Protein AF-C6KV31-F1 (afdb_monomer_lite)

Foldseek 3Di:
DDPVLLVLLLVVLCPPVVLVVCVVVVVPVVSVVSSVVSSVVLVVLLVLLLPDPPWAWEAECQFIWTDSPVDIDTDSHHVVPVSSRLSSLVSPRAYHYPYDDPDVPVVLPDFDADPVGHGPPDNPSVVPVPPDDDPPVDDDDDPPDDPDDPDDDDPDGPSDDSVPPPDDDD

Structure (mmCIF, N/CA/C/O backbone):
data_AF-C6KV31-F1
#
_entry.id   AF-C6KV31-F1
#
loop_
_atom_site.group_PDB
_atom_site.id
_atom_site.type_symbol
_atom_site.label_atom_id
_atom_site.label_alt_id
_atom_site.label_comp_id
_atom_site.label_asym_id
_atom_site.label_entity_id
_atom_site.label_seq_id
_atom_site.pdbx_PDB_ins_code
_atom_site.Cartn_x
_atom_site.Cartn_y
_atom_site.Cartn_z
_atom_site.occupancy
_atom_site.B_iso_or_equiv
_atom_site.auth_seq_id
_atom_site.auth_comp_id
_atom_site.auth_asym_id
_atom_site.auth_atom_id
_atom_site.pdbx_PDB_model_num
ATOM 1 N N . MET A 1 1 ? -16.225 -3.861 -8.000 1.00 50.44 1 MET A N 1
ATOM 2 C CA . MET A 1 1 ? -15.003 -3.384 -7.304 1.00 50.44 1 MET A CA 1
ATOM 3 C C . MET A 1 1 ? -14.351 -4.586 -6.620 1.00 50.44 1 MET A C 1
ATOM 5 O O . MET A 1 1 ? -15.043 -5.284 -5.896 1.00 50.44 1 MET A O 1
ATOM 9 N N . GLN A 1 2 ? -13.085 -4.880 -6.935 1.00 67.00 2 GLN A N 1
ATOM 10 C CA . GLN A 1 2 ? -12.359 -6.132 -6.643 1.00 67.00 2 GLN A CA 1
ATOM 11 C C . GLN A 1 2 ? -12.547 -6.667 -5.205 1.00 67.00 2 GLN A C 1
ATOM 13 O O . GLN A 1 2 ? -11.983 -6.126 -4.252 1.00 67.00 2 GLN A O 1
ATOM 18 N N . THR A 1 3 ? -13.273 -7.777 -5.052 1.00 78.69 3 THR A N 1
ATOM 19 C CA . THR A 1 3 ? -13.438 -8.515 -3.782 1.00 78.69 3 THR A CA 1
ATOM 20 C C . THR A 1 3 ? -12.097 -8.912 -3.158 1.00 78.69 3 THR A C 1
ATOM 22 O O . THR A 1 3 ? -11.960 -8.863 -1.937 1.00 78.69 3 THR A O 1
ATOM 25 N N . GLY A 1 4 ? -11.085 -9.217 -3.980 1.00 84.81 4 GLY A N 1
ATOM 26 C CA . GLY A 1 4 ? -9.722 -9.517 -3.525 1.00 84.81 4 GLY A CA 1
ATOM 27 C C . GLY A 1 4 ? -9.034 -8.348 -2.809 1.00 84.81 4 GLY A C 1
ATOM 28 O O . GLY A 1 4 ? -8.482 -8.539 -1.730 1.00 84.81 4 GLY A O 1
ATOM 29 N N . VAL A 1 5 ? -9.141 -7.123 -3.340 1.00 86.69 5 VAL A N 1
ATOM 30 C CA . VAL A 1 5 ? -8.553 -5.916 -2.721 1.00 86.69 5 VAL A CA 1
ATOM 31 C C . VAL A 1 5 ? -9.168 -5.658 -1.351 1.00 86.69 5 VAL A C 1
ATOM 33 O O . VAL A 1 5 ? -8.456 -5.468 -0.370 1.00 86.69 5 VAL A O 1
ATOM 36 N N . LEU A 1 6 ? -10.501 -5.686 -1.268 1.00 89.81 6 LEU A N 1
ATOM 37 C CA . LEU A 1 6 ? -11.203 -5.456 -0.006 1.00 89.81 6 LEU A CA 1
ATOM 38 C C . LEU A 1 6 ? -10.898 -6.536 1.030 1.00 89.81 6 LEU A C 1
ATOM 40 O O . LEU A 1 6 ? -10.806 -6.216 2.212 1.00 89.81 6 LEU A O 1
ATOM 44 N N . ARG A 1 7 ? -10.729 -7.792 0.602 1.00 89.88 7 ARG A N 1
ATOM 45 C CA . ARG A 1 7 ? -10.320 -8.887 1.485 1.00 89.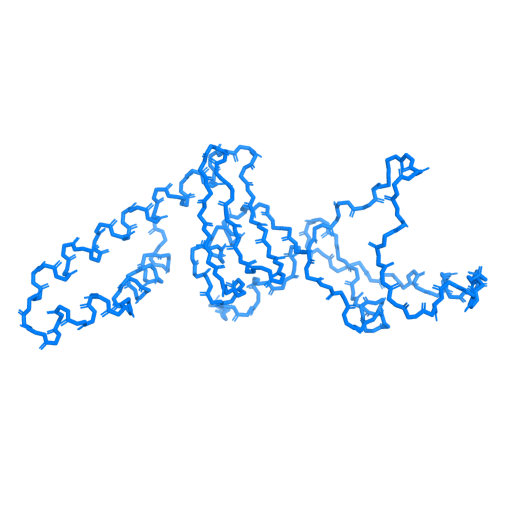88 7 ARG A CA 1
ATOM 46 C C . ARG A 1 7 ? -8.957 -8.593 2.105 1.00 89.88 7 ARG A C 1
ATOM 48 O O . ARG A 1 7 ? -8.867 -8.568 3.325 1.00 89.88 7 ARG A O 1
ATOM 55 N N . VAL A 1 8 ? -7.950 -8.294 1.281 1.00 88.88 8 VAL A N 1
ATOM 56 C CA . VAL A 1 8 ? -6.594 -7.977 1.755 1.00 88.88 8 VAL A CA 1
ATOM 57 C C . VAL A 1 8 ? -6.620 -6.800 2.729 1.00 88.88 8 VAL A C 1
ATOM 59 O O . VAL A 1 8 ? -6.143 -6.939 3.849 1.00 88.88 8 VAL A O 1
ATOM 62 N N . LEU A 1 9 ? -7.251 -5.680 2.360 1.00 88.75 9 LEU A N 1
ATOM 63 C CA . LEU A 1 9 ? -7.296 -4.492 3.221 1.00 88.75 9 LEU A CA 1
ATOM 64 C C . LEU A 1 9 ? -8.009 -4.752 4.555 1.00 88.75 9 LEU A C 1
ATOM 66 O O . LEU A 1 9 ? -7.544 -4.285 5.590 1.00 88.75 9 LEU A O 1
ATOM 70 N N . ARG A 1 10 ? -9.113 -5.512 4.557 1.00 90.25 10 ARG A N 1
ATOM 71 C CA . ARG A 1 10 ? -9.821 -5.884 5.795 1.00 90.25 10 ARG A CA 1
ATOM 72 C C . ARG A 1 10 ? -8.961 -6.773 6.686 1.00 90.25 10 ARG A C 1
ATOM 74 O O . ARG A 1 10 ? -8.877 -6.511 7.881 1.00 90.25 10 ARG A O 1
ATOM 81 N N . THR A 1 11 ? -8.309 -7.784 6.114 1.00 89.81 11 THR A N 1
ATOM 82 C CA . THR A 1 11 ? -7.410 -8.675 6.858 1.00 89.81 11 THR A CA 1
ATOM 83 C C . THR A 1 11 ? -6.239 -7.895 7.453 1.00 89.81 11 THR A C 1
ATOM 85 O O . THR A 1 11 ? -5.951 -8.037 8.638 1.00 89.81 11 THR A O 1
ATOM 88 N N . THR A 1 12 ? -5.607 -7.015 6.672 1.00 88.62 12 THR A N 1
ATOM 89 C CA . THR A 1 12 ? -4.514 -6.161 7.152 1.00 88.62 12 THR A CA 1
ATOM 90 C C . THR A 1 12 ? -4.983 -5.215 8.255 1.00 88.62 12 THR A C 1
ATOM 92 O O . THR A 1 12 ? -4.337 -5.136 9.297 1.00 88.62 12 THR A O 1
ATOM 95 N N . ALA A 1 13 ? -6.130 -4.553 8.083 1.00 89.00 13 ALA A N 1
ATOM 96 C CA . ALA A 1 13 ? -6.684 -3.672 9.105 1.00 89.00 13 ALA A CA 1
ATOM 97 C C . ALA A 1 13 ? -6.968 -4.431 10.411 1.00 89.00 13 ALA A C 1
ATOM 99 O O . ALA A 1 13 ? -6.579 -3.958 11.474 1.00 89.00 13 ALA A O 1
ATOM 100 N N . ALA A 1 14 ? -7.574 -5.618 10.347 1.00 87.31 14 ALA A N 1
ATOM 101 C CA . ALA A 1 14 ? -7.858 -6.432 11.530 1.00 87.31 14 ALA A CA 1
ATOM 102 C C . ALA A 1 14 ? -6.587 -6.949 12.231 1.00 87.31 14 ALA A C 1
ATOM 104 O O . ALA A 1 14 ? -6.573 -7.083 13.452 1.00 87.31 14 ALA A O 1
ATOM 105 N N . SER A 1 15 ? -5.508 -7.205 11.481 1.00 84.44 15 SER A N 1
ATOM 106 C CA . SER A 1 15 ? -4.217 -7.636 12.043 1.00 84.44 15 SER A CA 1
ATOM 107 C C . SER A 1 15 ? -3.440 -6.529 12.759 1.00 84.44 15 SER A C 1
ATOM 109 O O . SER A 1 15 ? -2.430 -6.804 13.406 1.00 84.44 15 SER A O 1
ATOM 111 N N . TRP A 1 16 ? -3.873 -5.269 12.646 1.00 86.81 16 TRP A N 1
ATOM 112 C CA . TRP A 1 16 ? -3.162 -4.173 13.283 1.00 86.81 16 TRP A CA 1
ATOM 113 C C . TRP A 1 16 ? -3.288 -4.283 14.800 1.00 86.81 16 TRP A C 1
ATOM 115 O O . TRP A 1 16 ? -4.396 -4.383 15.330 1.00 86.81 16 TRP A O 1
ATOM 125 N N . TRP A 1 17 ? -2.148 -4.248 15.499 1.00 87.25 17 TRP A N 1
ATOM 126 C CA . TRP A 1 17 ? -2.064 -4.561 16.930 1.00 87.25 17 TRP A CA 1
ATOM 127 C C . TRP A 1 17 ? -3.100 -3.794 17.762 1.00 87.25 17 TRP A C 1
ATOM 129 O O . TRP A 1 17 ? -3.741 -4.373 18.634 1.00 87.25 17 TRP A O 1
ATOM 139 N N . ARG A 1 18 ? -3.331 -2.515 17.431 1.00 85.19 18 ARG A N 1
ATOM 140 C CA . ARG A 1 18 ? -4.287 -1.650 18.125 1.00 85.19 18 ARG A CA 1
ATOM 141 C C . ARG A 1 18 ? -5.729 -2.129 17.960 1.00 85.19 18 ARG A C 1
ATOM 143 O O . ARG A 1 18 ? -6.499 -2.072 18.908 1.00 85.19 18 ARG A O 1
ATOM 150 N N . HIS A 1 19 ? -6.106 -2.612 16.779 1.00 89.25 19 HIS A N 1
ATOM 151 C CA . HIS A 1 19 ? -7.441 -3.169 16.546 1.00 89.25 19 HIS A CA 1
ATOM 152 C C . HIS A 1 19 ? -7.599 -4.534 17.225 1.00 89.25 19 HIS A C 1
ATOM 154 O O . HIS A 1 19 ? -8.639 -4.805 17.825 1.00 89.25 19 HIS A O 1
ATOM 160 N N . GLY A 1 20 ? -6.545 -5.356 17.205 1.00 87.94 20 GLY A N 1
ATOM 161 C CA . GLY A 1 20 ? -6.497 -6.619 17.943 1.00 87.94 20 GLY A CA 1
ATOM 162 C C . GLY A 1 20 ? -6.658 -6.431 19.457 1.00 87.94 20 GLY A C 1
ATOM 163 O O . GLY A 1 20 ? -7.432 -7.151 20.083 1.00 87.94 20 GLY A O 1
ATOM 164 N N . GLU A 1 21 ? -5.994 -5.429 20.039 1.00 92.62 21 GLU A N 1
ATOM 165 C CA . GLU A 1 21 ? -6.132 -5.052 21.455 1.00 92.62 21 GLU A CA 1
ATOM 166 C C . GLU A 1 21 ? -7.569 -4.638 21.799 1.00 92.62 21 GLU A C 1
ATOM 168 O O . GLU A 1 21 ? -8.142 -5.098 22.785 1.00 92.62 21 GLU A O 1
ATOM 173 N N . LEU A 1 22 ? -8.198 -3.821 20.949 1.00 92.06 22 LEU A N 1
ATOM 174 C CA . LEU A 1 22 ? -9.587 -3.401 21.145 1.00 92.06 22 LEU A CA 1
ATOM 175 C C . LEU A 1 22 ? -10.562 -4.582 21.107 1.00 92.06 22 LEU A C 1
ATOM 177 O O . LEU A 1 22 ? -11.508 -4.625 21.887 1.00 92.06 22 LEU A O 1
ATOM 181 N N . ARG A 1 23 ? -10.321 -5.575 20.246 1.00 89.94 23 ARG A N 1
ATOM 182 C CA . ARG A 1 23 ? -11.111 -6.816 20.241 1.00 89.94 23 ARG A CA 1
ATOM 183 C C . ARG A 1 23 ? -10.891 -7.631 21.514 1.00 89.94 23 ARG A C 1
ATOM 185 O O . ARG A 1 23 ? -11.866 -8.092 22.098 1.00 89.94 23 ARG A O 1
ATOM 192 N N . ARG A 1 24 ? -9.639 -7.772 21.970 1.00 92.31 24 ARG A N 1
ATOM 193 C CA . ARG A 1 24 ? -9.307 -8.503 23.208 1.00 92.31 24 ARG A CA 1
ATOM 194 C C . ARG A 1 24 ? -9.929 -7.877 24.454 1.00 92.31 24 ARG A C 1
ATOM 196 O O . ARG A 1 24 ? -10.356 -8.600 25.341 1.00 92.31 24 ARG A O 1
ATOM 203 N N . THR A 1 25 ? -10.030 -6.553 24.494 1.00 95.50 25 THR A N 1
ATOM 204 C CA . THR A 1 25 ? -10.649 -5.799 25.598 1.00 95.50 25 THR A CA 1
ATOM 205 C C . THR A 1 25 ? -12.174 -5.670 25.476 1.00 95.50 25 THR A C 1
ATOM 207 O O . THR A 1 25 ? -12.794 -4.938 26.243 1.00 95.50 25 THR A O 1
ATOM 210 N N . GLY A 1 26 ? -12.803 -6.356 24.512 1.00 94.06 26 GLY A N 1
ATOM 211 C CA . GLY A 1 26 ? -14.257 -6.349 24.310 1.00 94.06 26 GLY A CA 1
ATOM 212 C C . GLY A 1 26 ? -14.808 -5.111 23.589 1.00 94.06 26 GLY A C 1
ATOM 213 O O . GLY A 1 26 ? -16.004 -5.047 23.306 1.00 94.06 26 GLY A O 1
ATOM 214 N N . GLN A 1 27 ? -13.960 -4.153 23.201 1.00 95.12 27 GLN A N 1
ATOM 215 C CA . GLN A 1 27 ? -14.327 -2.920 22.487 1.00 95.12 27 GLN A CA 1
ATOM 216 C C . GLN A 1 27 ? -14.559 -3.155 20.981 1.00 95.12 27 GLN A C 1
ATOM 218 O O . GLN A 1 27 ? -14.033 -2.454 20.110 1.00 95.12 27 GLN A O 1
ATOM 223 N N . THR A 1 28 ? -15.378 -4.153 20.652 1.00 94.00 28 THR A N 1
ATOM 224 C CA . THR A 1 28 ? -15.547 -4.672 19.286 1.00 94.00 28 THR A CA 1
ATOM 225 C C . THR A 1 28 ? -16.117 -3.634 18.315 1.00 94.00 28 THR A C 1
ATOM 227 O O . THR A 1 28 ? -15.660 -3.546 17.176 1.00 94.00 28 THR A O 1
ATOM 230 N N . LEU A 1 29 ? -17.072 -2.804 18.750 1.00 95.56 29 LEU A N 1
ATOM 231 C CA . LEU A 1 29 ? -17.654 -1.751 17.905 1.00 95.56 29 LEU A CA 1
ATOM 232 C C . LEU A 1 29 ? -16.626 -0.672 17.539 1.00 95.56 29 LEU A C 1
ATOM 234 O O . LEU A 1 29 ? -16.573 -0.225 16.391 1.00 95.56 29 LEU A O 1
ATOM 238 N N . LEU A 1 30 ? -15.779 -0.280 18.496 1.00 94.38 30 LEU A N 1
ATOM 239 C CA . LEU A 1 30 ? -14.704 0.676 18.245 1.00 94.38 30 LEU A CA 1
ATOM 240 C C . LEU A 1 30 ? -13.660 0.078 17.296 1.00 94.38 30 LEU A C 1
ATOM 242 O O . LEU A 1 30 ? -13.278 0.738 16.331 1.00 94.38 30 LEU A O 1
ATOM 246 N N . ALA A 1 31 ? -13.267 -1.183 17.512 1.00 93.69 31 ALA A N 1
ATOM 247 C CA . ALA A 1 31 ? -12.364 -1.899 16.614 1.00 93.69 31 ALA A CA 1
ATOM 248 C C . ALA A 1 31 ? -12.900 -1.916 15.173 1.00 93.69 31 ALA A C 1
ATOM 250 O O . ALA A 1 31 ? -12.207 -1.487 14.255 1.00 93.69 31 ALA A O 1
ATOM 251 N N . GLN A 1 32 ? -14.164 -2.305 14.973 1.00 93.88 32 GLN A N 1
ATOM 252 C CA . GLN A 1 32 ? -14.798 -2.333 13.649 1.00 93.88 32 GLN A CA 1
ATOM 253 C C . GLN A 1 32 ? -14.846 -0.952 12.984 1.00 93.88 32 GLN A C 1
ATOM 255 O O . GLN A 1 32 ? -14.608 -0.830 11.777 1.00 93.88 32 GLN A O 1
ATOM 260 N N . ARG A 1 33 ? -15.146 0.106 13.751 1.00 95.50 33 ARG A N 1
ATOM 261 C CA . ARG A 1 33 ? -15.165 1.479 13.232 1.00 95.50 33 ARG A CA 1
ATOM 262 C C . ARG A 1 33 ? -13.780 1.908 12.749 1.00 95.50 33 ARG A C 1
ATOM 264 O O . ARG A 1 33 ? -13.674 2.447 11.647 1.00 95.50 33 ARG A O 1
ATOM 271 N N . LEU A 1 34 ? -12.739 1.654 13.541 1.00 94.06 34 LEU A N 1
ATOM 272 C CA . LEU A 1 34 ? -11.361 2.010 13.195 1.00 94.06 34 LEU A CA 1
ATOM 273 C C . LEU A 1 34 ? -10.835 1.175 12.019 1.00 94.06 34 LEU A C 1
ATOM 275 O O . LEU A 1 34 ? -10.287 1.736 11.073 1.00 94.06 34 LEU A O 1
ATOM 279 N N . GLU A 1 35 ? -11.101 -0.135 11.999 1.00 93.56 35 GLU A N 1
ATOM 280 C CA . GLU A 1 35 ? -10.786 -1.012 10.864 1.00 93.56 35 GLU A CA 1
ATOM 281 C C . GLU A 1 35 ? -11.418 -0.486 9.569 1.00 93.56 35 GLU A C 1
ATOM 283 O O . GLU A 1 35 ? -10.745 -0.360 8.543 1.00 93.56 35 GLU A O 1
ATOM 288 N N . ARG A 1 36 ? -12.703 -0.105 9.612 1.00 94.62 36 ARG A N 1
ATOM 289 C CA . ARG A 1 36 ? -13.397 0.486 8.460 1.00 94.62 36 ARG A CA 1
ATOM 290 C C . ARG A 1 36 ? -12.753 1.799 8.019 1.00 94.62 36 ARG A C 1
ATOM 292 O O . ARG A 1 36 ? -12.610 2.013 6.817 1.00 94.62 36 ARG A O 1
ATOM 299 N N . GLN A 1 37 ? -12.362 2.666 8.952 1.00 95.75 37 GLN A N 1
ATOM 300 C CA . GLN A 1 37 ? -11.669 3.917 8.632 1.00 95.75 37 GLN A CA 1
ATOM 301 C C . GLN A 1 37 ? -10.319 3.661 7.954 1.00 95.75 37 GLN A C 1
ATOM 303 O O . GLN A 1 37 ? -10.030 4.285 6.934 1.00 95.75 37 GLN A O 1
ATOM 308 N N . THR A 1 38 ? -9.532 2.704 8.453 1.00 93.94 38 THR A N 1
ATOM 309 C CA . THR A 1 38 ? -8.275 2.278 7.822 1.00 93.94 38 THR A CA 1
ATOM 310 C C . THR A 1 38 ? -8.504 1.780 6.398 1.00 93.94 38 THR A C 1
ATOM 312 O O . THR A 1 38 ? -7.849 2.258 5.476 1.00 93.94 38 THR A O 1
ATOM 315 N N . VAL A 1 39 ? -9.483 0.893 6.189 1.00 93.81 39 VAL A N 1
ATOM 316 C CA . VAL A 1 39 ? -9.807 0.372 4.851 1.00 93.81 39 VAL A CA 1
ATOM 317 C C . VAL A 1 39 ? -10.222 1.497 3.900 1.00 93.81 39 VAL A C 1
ATOM 319 O O . VAL A 1 39 ? -9.776 1.523 2.756 1.00 93.81 39 VAL A O 1
ATOM 322 N N . LEU A 1 40 ? -11.058 2.440 4.347 1.00 95.56 40 LEU A N 1
ATOM 323 C CA . LEU A 1 40 ? -11.493 3.570 3.519 1.00 95.56 40 LEU A CA 1
ATOM 324 C C . LEU A 1 40 ? -10.332 4.495 3.144 1.00 95.56 40 LEU A C 1
ATOM 326 O O . LEU A 1 40 ? -10.231 4.901 1.986 1.00 95.56 40 LEU A O 1
ATOM 330 N N . ARG A 1 41 ? -9.443 4.788 4.097 1.00 94.69 41 ARG A N 1
ATOM 331 C CA . ARG A 1 41 ? -8.226 5.569 3.858 1.00 94.69 41 ARG A CA 1
ATOM 332 C C . ARG A 1 41 ? -7.333 4.888 2.821 1.00 94.69 41 ARG A C 1
ATOM 334 O O . ARG A 1 41 ? -6.928 5.517 1.849 1.00 94.69 41 ARG A O 1
ATOM 341 N N . ASP A 1 42 ? -7.079 3.596 2.989 1.00 93.75 42 ASP A N 1
ATOM 342 C CA . ASP A 1 42 ? -6.196 2.828 2.111 1.00 93.75 42 ASP A CA 1
ATOM 343 C C . ASP A 1 42 ? -6.793 2.661 0.702 1.00 93.75 42 ASP A C 1
ATOM 345 O O . ASP A 1 42 ? -6.081 2.758 -0.298 1.00 93.75 42 ASP A O 1
ATOM 349 N N . LEU A 1 43 ? -8.119 2.527 0.585 1.00 94.69 43 LEU A N 1
ATOM 350 C CA . LEU A 1 43 ? -8.815 2.631 -0.702 1.00 94.69 43 LEU A CA 1
ATOM 351 C C . LEU A 1 43 ? -8.641 4.013 -1.345 1.00 94.69 43 LEU A C 1
ATOM 353 O O . LEU A 1 43 ? -8.512 4.096 -2.567 1.00 94.69 43 LEU A O 1
ATOM 357 N N . GLY A 1 44 ? -8.644 5.082 -0.546 1.00 95.06 44 GLY A N 1
ATOM 358 C CA . GLY A 1 44 ? -8.337 6.440 -0.992 1.00 95.06 44 GLY A CA 1
ATOM 359 C C . GLY A 1 44 ? -6.938 6.536 -1.598 1.00 95.06 44 GLY A C 1
ATOM 360 O O . GLY A 1 44 ? -6.800 7.003 -2.727 1.00 95.06 44 GLY A O 1
ATOM 361 N N . HIS A 1 45 ? -5.929 5.990 -0.916 1.00 94.69 45 HIS A N 1
ATOM 362 C CA . HIS A 1 45 ? -4.559 5.922 -1.434 1.00 94.69 45 HIS A CA 1
ATOM 363 C C . HIS A 1 45 ? -4.472 5.135 -2.747 1.00 94.69 45 HIS A C 1
ATOM 365 O O . HIS A 1 45 ? -3.846 5.600 -3.692 1.00 94.69 45 HIS A O 1
ATOM 371 N N . LEU A 1 46 ? -5.144 3.983 -2.858 1.00 93.88 46 LEU A N 1
ATOM 372 C CA . LEU A 1 46 ? -5.165 3.205 -4.106 1.00 93.88 46 LEU A CA 1
ATOM 373 C C . LEU A 1 46 ? -5.832 3.954 -5.264 1.00 93.88 46 LEU A C 1
ATOM 375 O O . LEU A 1 46 ? -5.426 3.795 -6.413 1.00 93.88 46 LEU A O 1
ATOM 379 N N . ARG A 1 47 ? -6.869 4.752 -4.984 1.00 94.38 47 ARG A N 1
ATOM 380 C CA . ARG A 1 47 ? -7.507 5.602 -5.999 1.00 94.38 47 ARG A CA 1
ATOM 381 C C . ARG A 1 47 ? -6.567 6.715 -6.445 1.00 94.38 47 ARG A C 1
ATOM 383 O O . ARG A 1 47 ? -6.400 6.885 -7.645 1.00 94.38 47 ARG A O 1
ATOM 390 N N . GLN A 1 48 ? -5.915 7.395 -5.502 1.00 94.69 48 GLN A N 1
ATOM 391 C CA . GLN A 1 48 ? -4.910 8.418 -5.804 1.00 94.69 48 GLN A CA 1
ATOM 392 C C . GLN A 1 48 ? -3.752 7.844 -6.626 1.00 94.69 48 GLN A C 1
ATOM 394 O O . GLN A 1 48 ? -3.357 8.435 -7.626 1.00 94.69 48 GLN A O 1
ATOM 399 N N . ALA A 1 49 ? -3.258 6.661 -6.253 1.00 93.19 49 ALA A N 1
ATOM 400 C CA . ALA A 1 49 ? -2.170 5.983 -6.952 1.00 93.19 49 ALA A CA 1
ATOM 401 C C . ALA A 1 49 ? -2.520 5.628 -8.405 1.00 93.19 49 ALA A C 1
ATOM 403 O O . ALA A 1 49 ? -1.630 5.526 -9.243 1.00 93.19 49 ALA A O 1
ATOM 404 N N . ALA A 1 50 ? -3.807 5.413 -8.692 1.00 91.62 50 ALA A N 1
ATOM 405 C CA . ALA A 1 50 ? -4.301 5.119 -10.031 1.00 91.62 50 ALA A CA 1
ATOM 406 C C . ALA A 1 50 ? -4.601 6.384 -10.853 1.00 91.62 50 ALA A C 1
ATOM 408 O O . ALA A 1 50 ? -4.558 6.327 -12.077 1.00 91.62 50 ALA A O 1
ATOM 409 N N . SER A 1 51 ? -4.936 7.505 -10.207 1.00 93.12 51 SER A N 1
ATOM 410 C CA . SER A 1 51 ? -5.295 8.751 -10.893 1.00 93.12 51 SER A CA 1
ATOM 411 C C . SER A 1 51 ? -4.109 9.679 -11.144 1.00 93.12 51 SER A C 1
ATOM 413 O O . SER A 1 51 ? -4.149 10.482 -12.070 1.00 93.12 51 SER A O 1
ATOM 415 N N . LEU A 1 52 ? -3.083 9.630 -10.291 1.00 93.44 52 LEU A N 1
ATOM 416 C CA . LEU A 1 52 ? -1.967 10.568 -10.346 1.00 93.44 52 LEU A CA 1
ATOM 417 C C . LEU A 1 52 ? -0.864 10.067 -11.291 1.00 93.44 52 LEU A C 1
ATOM 419 O O . LEU A 1 52 ? -0.336 8.975 -11.077 1.00 93.44 52 LEU A O 1
ATOM 423 N N . PRO A 1 53 ? -0.445 10.868 -12.288 1.00 88.06 53 PRO A N 1
ATOM 424 C CA . PRO A 1 53 ? 0.544 10.445 -13.283 1.00 88.06 53 PRO A CA 1
ATOM 425 C C . PRO A 1 53 ? 1.954 10.268 -12.702 1.00 88.06 53 PRO A C 1
ATOM 427 O O . PRO A 1 53 ? 2.770 9.543 -13.263 1.00 88.06 53 PRO A O 1
ATOM 430 N N . ASN A 1 54 ? 2.250 10.923 -11.580 1.00 87.75 54 ASN A N 1
ATOM 431 C CA . ASN A 1 54 ? 3.524 10.839 -10.870 1.00 87.75 54 ASN A CA 1
ATOM 432 C C . ASN A 1 54 ? 3.488 9.873 -9.674 1.00 87.75 54 ASN A C 1
ATOM 434 O O . ASN A 1 54 ? 4.464 9.809 -8.919 1.00 87.75 54 ASN A O 1
ATOM 438 N N . ALA A 1 55 ? 2.387 9.141 -9.473 1.00 93.25 55 ALA A N 1
ATOM 439 C CA . ALA A 1 55 ? 2.336 8.142 -8.421 1.00 93.25 55 ALA A CA 1
ATOM 440 C C . ALA A 1 55 ? 3.303 6.998 -8.724 1.00 93.25 55 ALA A C 1
ATOM 442 O O . ALA A 1 55 ? 3.374 6.509 -9.849 1.00 93.25 55 ALA A O 1
ATOM 443 N N . HIS A 1 56 ? 4.052 6.566 -7.716 1.00 92.81 56 HIS A N 1
ATOM 444 C CA . HIS A 1 56 ? 4.990 5.458 -7.850 1.00 92.81 56 HIS A CA 1
ATOM 445 C C . HIS A 1 56 ? 5.279 4.823 -6.491 1.00 92.81 56 HIS A C 1
ATOM 447 O O . HIS A 1 56 ? 5.125 5.444 -5.441 1.00 92.81 56 HIS A O 1
ATOM 453 N N . VAL A 1 57 ? 5.703 3.566 -6.519 1.00 92.44 57 VAL A N 1
ATOM 454 C CA . VAL A 1 57 ? 6.149 2.813 -5.352 1.00 92.44 57 VAL A CA 1
ATOM 455 C C . VAL A 1 57 ? 7.663 2.679 -5.410 1.00 92.44 57 VAL A C 1
ATOM 457 O O . VAL A 1 57 ? 8.194 2.280 -6.443 1.00 92.44 57 VAL A O 1
ATOM 460 N N . ILE A 1 58 ? 8.353 2.975 -4.311 1.00 90.62 58 ILE A N 1
ATOM 461 C CA . ILE A 1 58 ? 9.792 2.743 -4.149 1.00 90.62 58 ILE A CA 1
ATOM 462 C C . ILE A 1 58 ? 10.007 1.677 -3.076 1.00 90.62 58 ILE A C 1
ATOM 464 O O . ILE A 1 58 ? 9.433 1.780 -1.997 1.00 90.62 58 ILE A O 1
ATOM 468 N N . CYS A 1 59 ? 10.845 0.677 -3.341 1.00 88.69 59 CYS A N 1
ATOM 469 C CA . CYS A 1 59 ? 11.334 -0.269 -2.334 1.00 88.69 59 CYS A CA 1
ATOM 470 C C . CYS A 1 59 ? 12.859 -0.192 -2.248 1.00 88.69 59 CYS A C 1
ATOM 472 O O . CYS A 1 59 ? 13.541 -0.297 -3.263 1.00 88.69 59 CYS A O 1
ATOM 474 N N . GLY A 1 60 ? 13.397 -0.046 -1.041 1.00 86.00 60 GLY A N 1
ATOM 475 C CA . GLY A 1 60 ? 14.835 0.001 -0.774 1.00 86.00 60 GLY A CA 1
ATOM 476 C C . GLY A 1 60 ? 15.176 -0.592 0.589 1.00 86.00 60 GLY A C 1
ATOM 477 O O . GLY A 1 60 ? 14.323 -1.199 1.234 1.00 86.00 60 GLY A O 1
ATOM 478 N N . GLU A 1 61 ? 16.414 -0.395 1.051 1.00 85.31 61 GLU A N 1
ATOM 479 C CA . GLU A 1 61 ? 16.807 -0.809 2.410 1.00 85.31 61 GLU A CA 1
ATOM 480 C C . GLU A 1 61 ? 15.994 -0.097 3.497 1.00 85.31 61 GLU A C 1
ATOM 482 O O . GLU A 1 61 ? 15.640 -0.707 4.499 1.00 85.31 61 GLU A O 1
ATOM 487 N N . GLY A 1 62 ? 15.617 1.165 3.266 1.00 86.81 62 GLY A N 1
ATOM 488 C CA . GLY A 1 62 ? 14.773 1.943 4.180 1.00 86.81 62 GLY A CA 1
ATOM 489 C C . GLY A 1 62 ? 13.296 1.528 4.211 1.00 86.81 62 GLY A C 1
ATOM 490 O O . GLY A 1 62 ? 12.488 2.220 4.827 1.00 86.81 62 GLY A O 1
ATOM 491 N N . GLY A 1 63 ? 12.922 0.442 3.529 1.00 91.38 63 GLY A N 1
ATOM 492 C CA . GLY A 1 63 ? 11.549 -0.037 3.424 1.00 91.38 63 GLY A CA 1
ATOM 493 C C . GLY A 1 63 ? 10.860 0.376 2.126 1.00 91.38 63 GLY A C 1
ATOM 494 O O . GLY A 1 63 ? 11.498 0.595 1.093 1.00 91.38 63 GLY A O 1
ATOM 495 N N . THR A 1 64 ? 9.532 0.434 2.177 1.00 92.75 64 THR A N 1
ATOM 496 C CA . THR A 1 64 ? 8.680 0.641 1.004 1.00 92.75 64 THR A CA 1
ATOM 497 C C . THR A 1 64 ? 7.851 1.910 1.153 1.00 92.75 64 THR A C 1
ATOM 499 O O . THR A 1 64 ? 7.225 2.139 2.189 1.00 92.75 64 THR A O 1
ATOM 502 N N . PHE A 1 65 ? 7.809 2.709 0.092 1.00 94.00 65 PHE A N 1
ATOM 503 C CA . PHE A 1 65 ? 7.179 4.023 0.027 1.00 94.00 65 PHE A CA 1
ATOM 504 C C . PHE A 1 65 ? 6.222 4.069 -1.160 1.00 94.00 65 PHE A C 1
ATOM 506 O O . PHE A 1 65 ? 6.538 3.571 -2.236 1.00 94.00 65 PHE A O 1
ATOM 513 N N . ILE A 1 66 ? 5.060 4.681 -0.977 1.00 95.31 66 ILE A N 1
ATOM 514 C CA . ILE A 1 66 ? 4.096 4.998 -2.026 1.00 95.31 66 ILE A CA 1
ATOM 515 C C . ILE A 1 66 ? 4.041 6.515 -2.112 1.00 95.31 66 ILE A C 1
ATOM 517 O O . ILE A 1 66 ? 3.566 7.172 -1.185 1.00 95.31 66 ILE A O 1
ATOM 521 N N . HIS A 1 67 ? 4.520 7.066 -3.216 1.00 94.94 67 HIS A N 1
ATOM 522 C CA . HIS A 1 67 ? 4.422 8.485 -3.512 1.00 94.94 67 HIS A CA 1
ATOM 523 C C . HIS A 1 67 ? 3.117 8.753 -4.258 1.00 94.94 67 HIS A C 1
ATOM 525 O O . HIS A 1 67 ? 2.835 8.124 -5.275 1.00 94.94 67 HIS A O 1
ATOM 531 N N . LEU A 1 68 ? 2.322 9.688 -3.742 1.00 93.88 68 LEU A N 1
ATOM 532 C CA . LEU A 1 68 ? 1.000 10.079 -4.240 1.00 93.88 68 LEU A CA 1
ATOM 533 C C . LEU A 1 68 ? 0.978 11.594 -4.518 1.00 93.88 68 LEU A C 1
ATOM 535 O O . LEU A 1 68 ? 0.053 12.304 -4.130 1.00 93.88 68 LEU A O 1
ATOM 539 N N . GLY A 1 69 ? 2.047 12.119 -5.125 1.00 84.62 69 GLY A N 1
ATOM 540 C CA . GLY A 1 69 ? 2.254 13.558 -5.302 1.00 84.62 69 GLY A CA 1
ATOM 541 C C . GLY A 1 69 ? 2.694 14.232 -4.002 1.00 84.62 69 GLY A C 1
ATOM 542 O O . GLY A 1 69 ? 3.852 14.116 -3.616 1.00 84.62 69 GLY A O 1
ATOM 543 N N . TRP A 1 70 ? 1.774 14.919 -3.323 1.00 85.06 70 TRP A N 1
ATOM 544 C CA . TRP A 1 70 ? 2.053 15.661 -2.082 1.00 85.06 70 TRP A CA 1
ATOM 545 C C . TRP A 1 70 ? 2.037 14.793 -0.820 1.00 85.06 70 TRP A C 1
ATOM 547 O O . TRP A 1 70 ? 2.405 15.250 0.259 1.00 85.06 70 TRP A O 1
ATOM 557 N N . THR A 1 71 ? 1.589 13.543 -0.930 1.00 90.00 71 THR A N 1
ATOM 558 C CA . THR A 1 71 ? 1.513 12.605 0.192 1.00 90.00 71 THR A CA 1
ATOM 559 C C . THR A 1 71 ? 2.416 11.412 -0.069 1.00 90.00 71 THR A C 1
ATOM 561 O O . THR A 1 71 ? 2.482 10.900 -1.185 1.00 90.00 71 THR A O 1
ATOM 564 N N . THR A 1 72 ? 3.107 10.955 0.974 1.00 93.56 72 THR A N 1
ATOM 565 C CA . THR A 1 72 ? 3.885 9.715 0.945 1.00 93.56 72 THR A CA 1
ATOM 566 C C . THR A 1 72 ? 3.360 8.780 2.023 1.00 93.56 72 THR A C 1
ATOM 568 O O . THR A 1 72 ? 3.210 9.185 3.174 1.00 93.56 72 THR A O 1
ATOM 571 N N . VAL A 1 73 ? 3.078 7.533 1.653 1.00 94.38 73 VAL A N 1
ATOM 572 C CA . VAL A 1 73 ? 2.696 6.472 2.591 1.00 94.38 73 VAL A CA 1
ATOM 573 C C . VAL A 1 73 ? 3.834 5.470 2.647 1.00 94.38 73 VAL A C 1
ATOM 575 O O . VAL A 1 73 ? 4.217 4.927 1.615 1.00 94.38 73 VAL A O 1
ATOM 578 N N . SER A 1 74 ? 4.387 5.216 3.827 1.00 92.50 74 SER A N 1
ATOM 579 C CA . SER A 1 74 ? 5.578 4.379 3.967 1.00 92.50 74 SER A CA 1
ATOM 580 C C . SER A 1 74 ? 5.442 3.324 5.053 1.00 92.50 74 SER A C 1
ATOM 582 O O . SER A 1 74 ? 4.626 3.431 5.969 1.00 92.50 74 SER A O 1
ATOM 584 N N . THR A 1 75 ? 6.264 2.288 4.934 1.00 88.94 75 THR A N 1
ATOM 585 C CA . THR A 1 75 ? 6.491 1.302 5.985 1.00 88.94 75 THR A CA 1
ATOM 586 C C . THR A 1 75 ? 7.942 0.845 5.960 1.00 88.94 75 THR A C 1
ATOM 588 O O . THR A 1 75 ? 8.537 0.703 4.890 1.00 88.94 75 THR A O 1
ATOM 591 N N . PHE A 1 76 ? 8.505 0.567 7.134 1.00 89.94 76 PHE A N 1
ATOM 592 C CA . PHE A 1 76 ? 9.867 0.053 7.284 1.00 89.94 76 PHE A CA 1
ATOM 593 C C . PHE A 1 76 ? 9.910 -1.467 7.061 1.00 89.94 76 PHE A C 1
ATOM 595 O O . PHE A 1 76 ? 10.370 -2.249 7.888 1.00 89.94 76 PHE A O 1
ATOM 602 N N . ALA A 1 77 ? 9.314 -1.904 5.958 1.00 86.12 77 ALA A N 1
ATOM 603 C CA . ALA A 1 77 ? 9.205 -3.299 5.582 1.00 86.12 77 ALA A CA 1
ATOM 604 C C . ALA A 1 77 ? 9.319 -3.418 4.058 1.00 86.12 77 ALA A C 1
ATOM 606 O O . ALA A 1 77 ? 8.990 -2.468 3.334 1.00 86.12 77 ALA A O 1
ATOM 607 N N . PRO A 1 78 ? 9.783 -4.568 3.550 1.00 83.19 78 PRO A N 1
ATOM 608 C CA . PRO A 1 78 ? 9.828 -4.796 2.118 1.00 83.19 78 PRO A CA 1
ATOM 609 C C . PRO A 1 78 ? 8.396 -4.932 1.570 1.00 83.19 78 PRO A C 1
ATOM 611 O O . PRO A 1 78 ? 7.439 -5.135 2.328 1.00 83.19 78 PRO A O 1
ATOM 614 N N . ILE A 1 79 ? 8.233 -4.795 0.256 1.00 84.12 79 ILE A N 1
ATOM 615 C CA . ILE A 1 79 ? 6.915 -4.699 -0.388 1.00 84.12 79 ILE A CA 1
ATOM 616 C C . ILE A 1 79 ? 6.042 -5.949 -0.156 1.00 84.12 79 ILE A C 1
ATOM 618 O O . ILE A 1 79 ? 4.821 -5.833 -0.068 1.00 84.12 79 ILE A O 1
ATOM 622 N N . GLU A 1 80 ? 6.646 -7.121 0.065 1.00 83.56 80 GLU A N 1
ATOM 623 C CA . GLU A 1 80 ? 5.973 -8.382 0.418 1.00 83.56 80 GLU A CA 1
ATOM 624 C C . GLU A 1 80 ? 5.171 -8.249 1.721 1.00 83.56 80 GLU A C 1
ATOM 626 O O . GLU A 1 80 ? 4.156 -8.915 1.913 1.00 83.56 80 GLU A O 1
ATOM 631 N N . ARG A 1 81 ? 5.625 -7.369 2.620 1.00 84.44 81 ARG A N 1
ATOM 632 C CA . ARG A 1 81 ? 5.016 -7.084 3.924 1.00 84.44 81 ARG A CA 1
ATOM 633 C C . ARG A 1 81 ? 4.249 -5.765 3.933 1.00 84.44 81 ARG A C 1
ATOM 635 O O . ARG A 1 81 ? 3.788 -5.344 4.993 1.00 84.44 81 ARG A O 1
ATOM 642 N N . PHE A 1 82 ? 4.079 -5.124 2.774 1.00 89.06 82 PHE A N 1
ATOM 643 C CA . PHE A 1 82 ? 3.288 -3.907 2.633 1.00 89.06 82 PHE A CA 1
ATOM 644 C C . PHE A 1 82 ? 2.111 -4.104 1.665 1.00 89.06 82 PHE A C 1
ATOM 646 O O . PHE A 1 82 ? 2.200 -3.740 0.489 1.00 89.06 82 PHE A O 1
ATOM 653 N N . PRO A 1 83 ? 0.969 -4.628 2.151 1.00 88.81 83 PRO A N 1
ATOM 654 C CA . PRO A 1 83 ? -0.166 -4.977 1.300 1.00 88.81 83 PRO A CA 1
ATOM 655 C C . PRO A 1 83 ? -0.670 -3.819 0.436 1.00 88.81 83 PRO A C 1
ATOM 657 O O . PRO A 1 83 ? -1.011 -4.024 -0.724 1.00 88.81 83 PRO A O 1
ATOM 660 N N . LEU A 1 84 ? -0.669 -2.590 0.959 1.00 92.19 84 LEU A N 1
ATOM 661 C CA . LEU A 1 84 ? -1.101 -1.414 0.203 1.00 92.19 84 LEU A CA 1
ATOM 662 C C . LEU A 1 84 ? -0.201 -1.139 -1.013 1.00 92.19 84 LEU A C 1
ATOM 664 O O . LEU A 1 84 ? -0.715 -0.898 -2.104 1.00 92.19 84 LEU A O 1
ATOM 668 N N . ALA A 1 85 ? 1.123 -1.215 -0.847 1.00 91.44 85 ALA A N 1
ATOM 669 C CA . ALA A 1 85 ? 2.067 -1.014 -1.945 1.00 91.44 85 ALA A CA 1
ATOM 670 C C . ALA A 1 85 ? 1.979 -2.146 -2.971 1.00 91.44 85 ALA A C 1
ATOM 672 O O . ALA A 1 85 ? 1.900 -1.876 -4.168 1.00 91.44 85 ALA A O 1
ATOM 673 N N . ALA A 1 86 ? 1.904 -3.400 -2.514 1.00 90.25 86 ALA A N 1
ATOM 674 C CA . ALA A 1 86 ? 1.721 -4.549 -3.398 1.00 90.25 86 ALA A CA 1
ATOM 675 C C . ALA A 1 86 ? 0.439 -4.417 -4.243 1.00 90.25 86 ALA A C 1
ATOM 677 O O . ALA A 1 86 ? 0.458 -4.652 -5.452 1.00 90.25 86 ALA A O 1
ATOM 678 N N . LEU A 1 87 ? -0.662 -3.969 -3.631 1.00 90.81 87 LEU A N 1
ATOM 679 C CA . LEU A 1 87 ? -1.925 -3.710 -4.322 1.00 90.81 87 LEU A CA 1
ATOM 680 C C . LEU A 1 87 ? -1.837 -2.538 -5.310 1.00 90.81 87 LEU A C 1
ATOM 682 O O . LEU A 1 87 ? -2.435 -2.621 -6.381 1.00 90.81 87 LEU A O 1
ATOM 686 N N . ALA A 1 88 ? -1.107 -1.467 -4.987 1.00 91.38 88 ALA A N 1
ATOM 687 C CA . ALA A 1 88 ? -0.891 -0.347 -5.905 1.00 91.38 88 ALA A CA 1
ATOM 688 C C . ALA A 1 88 ? -0.124 -0.803 -7.160 1.00 91.38 88 ALA A C 1
ATOM 690 O O . ALA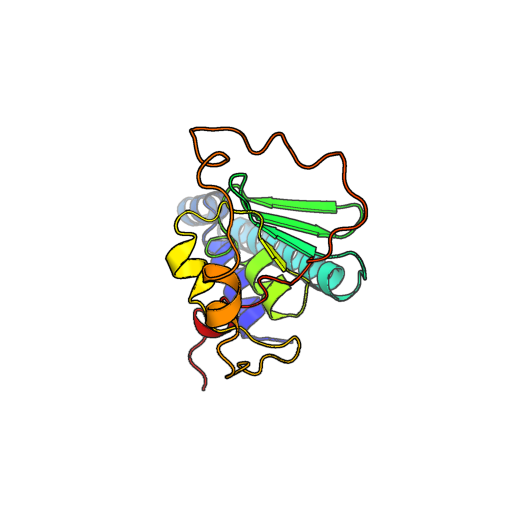 A 1 88 ? -0.585 -0.592 -8.283 1.00 91.38 88 ALA A O 1
ATOM 691 N N . VAL A 1 89 ? 0.983 -1.531 -6.976 1.00 88.81 89 VAL A N 1
ATOM 692 C CA . VAL A 1 89 ? 1.779 -2.089 -8.083 1.00 88.81 89 VAL A CA 1
ATOM 693 C C . VAL A 1 89 ? 0.955 -3.058 -8.929 1.00 88.81 89 VAL A C 1
ATOM 695 O O . VAL A 1 89 ? 0.943 -2.958 -10.155 1.00 88.81 89 VAL A O 1
ATOM 698 N N . ALA A 1 90 ? 0.191 -3.955 -8.297 1.00 86.50 90 ALA A N 1
ATOM 699 C CA . ALA A 1 90 ? -0.682 -4.895 -9.005 1.00 86.50 90 ALA A CA 1
ATOM 700 C C . ALA A 1 90 ? -1.762 -4.200 -9.857 1.00 86.50 90 ALA A C 1
ATOM 702 O O . ALA A 1 90 ? -2.260 -4.784 -10.821 1.00 86.50 90 ALA A O 1
ATOM 703 N N . ARG A 1 91 ? -2.116 -2.957 -9.512 1.00 86.12 91 ARG A N 1
ATOM 704 C CA . ARG A 1 91 ? -3.079 -2.114 -10.232 1.00 86.12 91 ARG A CA 1
ATOM 705 C C . ARG A 1 91 ? -2.438 -1.170 -11.250 1.00 86.12 91 ARG A C 1
ATOM 707 O O . ARG A 1 91 ? -3.157 -0.377 -11.849 1.00 86.12 91 ARG A O 1
ATOM 714 N N . GLY A 1 92 ? -1.131 -1.286 -11.476 1.00 85.06 92 GLY A N 1
ATOM 715 C CA . GLY A 1 92 ? -0.417 -0.554 -12.519 1.00 85.06 92 GLY A CA 1
ATOM 716 C C . GLY A 1 92 ? 0.353 0.671 -12.033 1.00 85.06 92 GLY A C 1
ATOM 717 O O . GLY A 1 92 ? 0.931 1.364 -12.866 1.00 85.06 92 GLY A O 1
ATOM 718 N N . THR A 1 93 ? 0.412 0.940 -10.724 1.00 89.25 93 THR A N 1
ATOM 719 C CA . THR A 1 93 ? 1.296 1.990 -10.203 1.00 89.25 93 THR A CA 1
ATOM 720 C C . THR A 1 93 ? 2.760 1.611 -10.483 1.00 89.25 93 THR A C 1
ATOM 722 O O . THR A 1 93 ? 3.169 0.499 -10.133 1.00 89.25 93 THR A O 1
ATOM 725 N N . PRO A 1 94 ? 3.563 2.500 -11.103 1.00 91.06 94 PRO A N 1
ATOM 726 C CA . PRO A 1 94 ? 4.981 2.266 -11.358 1.00 91.06 94 PRO A CA 1
ATOM 727 C C . PRO A 1 94 ? 5.736 1.815 -10.107 1.00 91.06 94 PRO A C 1
ATOM 729 O O . PRO A 1 94 ? 5.541 2.370 -9.028 1.00 91.06 94 PRO A O 1
ATOM 732 N N . PHE A 1 95 ? 6.621 0.830 -10.261 1.00 88.75 95 PHE A N 1
ATOM 733 C CA . PHE A 1 95 ? 7.436 0.290 -9.176 1.00 88.75 95 PHE A CA 1
ATOM 734 C C . PHE A 1 95 ? 8.925 0.479 -9.465 1.00 88.75 95 PHE A C 1
ATOM 736 O O . PHE A 1 95 ? 9.427 0.065 -10.513 1.00 88.75 95 PHE A O 1
ATOM 743 N N . ILE A 1 96 ? 9.616 1.097 -8.515 1.00 86.75 96 ILE A N 1
ATOM 744 C CA . ILE A 1 96 ? 11.048 1.363 -8.518 1.00 86.75 96 ILE A CA 1
ATOM 745 C C . ILE A 1 96 ? 11.644 0.584 -7.354 1.00 86.75 96 ILE A C 1
ATOM 747 O O . ILE A 1 96 ? 11.225 0.720 -6.208 1.00 86.75 96 ILE A O 1
ATOM 751 N N . ASP A 1 97 ? 12.642 -0.234 -7.633 1.00 82.56 97 ASP A N 1
ATOM 752 C CA . ASP A 1 97 ? 13.323 -0.996 -6.600 1.00 82.56 97 ASP A CA 1
ATOM 753 C C . ASP A 1 97 ? 14.798 -0.626 -6.625 1.00 82.56 97 ASP A C 1
ATOM 755 O O . ASP A 1 97 ? 15.483 -0.806 -7.632 1.00 82.56 97 ASP A O 1
ATOM 759 N N . VAL A 1 98 ? 15.239 -0.055 -5.513 1.00 83.62 98 VAL A N 1
ATOM 760 C CA . VAL A 1 98 ? 16.580 0.489 -5.303 1.00 83.62 98 VAL A CA 1
ATOM 761 C C . VAL A 1 98 ? 17.391 -0.370 -4.334 1.00 83.62 98 VAL A C 1
ATOM 763 O O . VAL A 1 98 ? 18.435 0.066 -3.853 1.00 83.62 98 VAL A O 1
ATOM 766 N N . ARG A 1 99 ? 16.924 -1.585 -4.007 1.00 82.19 99 ARG A N 1
ATOM 767 C CA . ARG A 1 99 ? 17.692 -2.515 -3.170 1.00 82.19 99 ARG A CA 1
ATOM 768 C C . ARG A 1 99 ? 19.013 -2.881 -3.860 1.00 82.19 99 ARG A C 1
ATOM 770 O O . ARG A 1 99 ? 18.985 -3.159 -5.065 1.00 82.19 99 ARG A O 1
ATOM 777 N N . PRO A 1 100 ? 20.136 -2.944 -3.119 1.00 78.50 100 PRO A N 1
ATOM 778 C CA . PRO A 1 100 ? 21.413 -3.377 -3.671 1.00 78.50 100 PRO A CA 1
ATOM 779 C C . PRO A 1 100 ? 21.307 -4.746 -4.349 1.00 78.50 100 PRO A C 1
ATOM 781 O O . PRO A 1 100 ? 20.614 -5.646 -3.868 1.00 78.50 100 PRO A O 1
ATOM 784 N N . VAL A 1 101 ? 22.009 -4.909 -5.469 1.00 79.25 101 VAL A N 1
ATOM 785 C CA . VAL A 1 101 ? 22.183 -6.220 -6.102 1.00 79.25 101 VAL A CA 1
ATOM 786 C C . VAL A 1 101 ? 23.302 -6.941 -5.359 1.00 79.25 101 VAL A C 1
ATOM 788 O O . VAL A 1 101 ? 24.451 -6.513 -5.413 1.00 79.25 101 VAL A O 1
ATOM 791 N N . THR A 1 102 ? 22.962 -8.013 -4.644 1.00 78.19 102 THR A N 1
ATOM 792 C CA . THR A 1 102 ? 23.925 -8.802 -3.858 1.00 78.19 102 THR A CA 1
ATOM 793 C C . THR A 1 102 ? 24.690 -9.816 -4.705 1.00 78.19 102 THR A C 1
ATOM 795 O O . THR A 1 102 ? 25.848 -10.095 -4.420 1.00 78.19 102 THR A O 1
ATOM 798 N N . ASP A 1 103 ? 24.065 -10.337 -5.760 1.00 78.50 103 ASP A N 1
ATOM 799 C CA . ASP A 1 103 ? 24.664 -11.291 -6.691 1.00 78.50 103 ASP A CA 1
ATOM 800 C C . ASP A 1 103 ? 24.515 -10.775 -8.126 1.00 78.50 103 ASP A C 1
ATOM 802 O O . ASP A 1 103 ? 23.469 -10.901 -8.771 1.00 78.50 103 ASP A O 1
ATOM 806 N N . VAL A 1 104 ? 25.577 -10.131 -8.607 1.00 76.12 104 VAL A N 1
ATOM 807 C CA . VAL A 1 104 ? 25.624 -9.516 -9.939 1.00 76.12 104 VAL A CA 1
ATOM 808 C C . VAL A 1 104 ? 25.617 -10.577 -11.040 1.00 76.12 104 VAL A C 1
ATOM 810 O O . VAL A 1 104 ? 25.053 -10.337 -12.106 1.00 76.12 104 VAL A O 1
ATOM 813 N N . ILE A 1 105 ? 26.197 -11.754 -10.786 1.00 76.19 105 ILE A N 1
ATOM 814 C CA . ILE A 1 105 ? 26.264 -12.845 -11.764 1.00 76.19 105 ILE A CA 1
ATOM 815 C C . ILE A 1 105 ? 24.876 -13.454 -11.935 1.00 76.19 105 ILE A C 1
ATOM 817 O O . ILE A 1 105 ? 24.390 -13.571 -13.060 1.00 76.19 105 ILE A O 1
ATOM 821 N N . ALA A 1 106 ? 24.196 -13.775 -10.832 1.00 72.00 106 ALA A N 1
ATOM 822 C CA . ALA A 1 106 ? 22.814 -14.238 -10.887 1.00 72.00 106 ALA A CA 1
ATOM 823 C C . ALA A 1 106 ? 21.908 -13.199 -11.557 1.00 72.00 106 ALA A C 1
ATOM 825 O O . ALA A 1 106 ? 21.079 -13.561 -12.389 1.00 72.00 106 ALA A O 1
ATOM 826 N N . PHE A 1 107 ? 22.104 -11.909 -11.260 1.00 70.25 107 PHE A N 1
ATOM 827 C CA . PHE A 1 107 ? 21.347 -10.829 -11.892 1.00 70.25 107 PHE A CA 1
ATOM 828 C C . PHE A 1 107 ? 21.569 -10.752 -13.408 1.00 70.25 107 PHE A C 1
ATOM 830 O O . PHE A 1 107 ? 20.602 -10.633 -14.158 1.00 70.25 107 PHE A O 1
ATOM 837 N N . ALA A 1 108 ? 22.817 -10.856 -13.871 1.00 73.81 108 ALA A N 1
ATOM 838 C CA . ALA A 1 108 ? 23.155 -10.834 -15.295 1.00 73.81 108 ALA A CA 1
ATOM 839 C C . ALA A 1 108 ? 22.586 -12.036 -16.070 1.00 73.81 108 ALA A C 1
ATOM 841 O O . ALA A 1 108 ? 22.375 -11.940 -17.278 1.00 73.81 108 ALA A O 1
ATOM 842 N N . ASN A 1 109 ? 22.313 -13.143 -15.375 1.00 75.56 109 ASN A N 1
ATOM 843 C CA . ASN A 1 109 ? 21.722 -14.354 -15.941 1.00 75.56 109 ASN A CA 1
ATOM 844 C C . ASN A 1 109 ? 20.184 -14.382 -15.876 1.00 75.56 109 ASN A C 1
ATOM 846 O O . ASN A 1 109 ? 19.576 -15.343 -16.349 1.00 75.56 109 ASN A O 1
ATOM 850 N N . LEU A 1 110 ? 19.531 -13.362 -15.302 1.00 68.75 110 LEU A N 1
ATOM 851 C CA . LEU A 1 110 ? 18.071 -13.288 -15.314 1.00 68.75 110 LEU A CA 1
ATOM 852 C C . LEU A 1 110 ? 17.559 -13.071 -16.745 1.00 68.75 110 LEU A C 1
ATOM 854 O O . LEU A 1 110 ? 18.142 -12.279 -17.492 1.00 68.75 110 LEU A O 1
ATOM 858 N N . PRO A 1 111 ? 16.439 -13.712 -17.127 1.00 62.56 111 PRO A N 1
ATOM 859 C CA . PRO A 1 111 ? 15.822 -13.457 -18.415 1.00 62.56 111 PRO A CA 1
ATOM 860 C C . PRO A 1 111 ? 15.502 -11.969 -18.530 1.00 62.56 111 PRO A C 1
ATOM 862 O O . PRO A 1 111 ? 14.871 -11.379 -17.644 1.00 62.56 111 PRO A O 1
ATOM 865 N N . ARG A 1 112 ? 15.937 -11.358 -19.634 1.00 64.44 112 ARG A N 1
ATOM 866 C CA . ARG A 1 112 ? 15.409 -10.062 -20.034 1.00 64.44 112 ARG A CA 1
ATOM 867 C C . ARG A 1 112 ? 13.976 -10.266 -20.449 1.00 64.44 112 ARG A C 1
ATOM 869 O O . ARG A 1 112 ? 13.567 -11.306 -20.956 1.00 64.44 112 ARG A O 1
ATOM 876 N N . VAL A 1 113 ? 13.179 -9.264 -20.168 1.00 58.72 113 VAL A N 1
ATOM 877 C CA . VAL A 1 113 ? 11.772 -9.343 -20.462 1.00 58.72 113 VAL A CA 1
ATOM 878 C C . VAL A 1 113 ? 11.370 -7.931 -20.878 1.00 58.72 113 VAL A C 1
ATOM 880 O O . VAL A 1 113 ? 11.879 -6.932 -20.354 1.00 58.72 113 VAL A O 1
ATOM 883 N N . THR A 1 114 ? 10.506 -7.835 -21.867 1.00 56.22 114 THR A N 1
ATOM 884 C CA . THR A 1 114 ? 10.110 -6.589 -22.518 1.00 56.22 114 THR A CA 1
ATOM 885 C C . THR A 1 114 ? 9.121 -5.797 -21.660 1.00 56.22 114 THR A C 1
ATOM 887 O O . THR A 1 114 ? 8.620 -6.278 -20.630 1.00 56.22 114 THR A O 1
ATOM 890 N N . ARG A 1 115 ? 8.829 -4.557 -22.070 1.00 51.41 115 ARG A N 1
ATOM 891 C CA . ARG A 1 115 ? 7.875 -3.675 -21.377 1.00 51.41 115 ARG A CA 1
ATOM 892 C C . ARG A 1 115 ? 6.456 -4.261 -21.330 1.00 51.41 115 ARG A C 1
ATOM 894 O O . ARG A 1 115 ? 5.753 -4.020 -20.355 1.00 51.41 115 ARG A O 1
ATOM 901 N N . ASP A 1 116 ? 6.061 -5.034 -22.338 1.00 54.50 116 ASP A N 1
ATOM 902 C CA . ASP A 1 116 ? 4.768 -5.726 -22.444 1.00 54.50 116 ASP A CA 1
ATOM 903 C C . ASP A 1 116 ? 4.703 -7.045 -21.658 1.00 54.50 116 ASP A C 1
ATOM 905 O O . ASP A 1 116 ? 3.625 -7.608 -21.493 1.00 54.50 116 ASP A O 1
ATOM 909 N N . GLY A 1 117 ? 5.820 -7.515 -21.094 1.00 52.09 117 GLY A N 1
ATOM 910 C CA . GLY A 1 117 ? 5.821 -8.702 -20.238 1.00 52.09 117 GLY A CA 1
ATOM 911 C C . GLY A 1 117 ? 6.336 -9.975 -20.903 1.00 52.09 117 GLY A C 1
ATOM 912 O O . GLY A 1 117 ? 6.508 -10.965 -20.190 1.00 52.09 117 GLY A O 1
ATOM 913 N N . SER A 1 118 ? 6.608 -9.953 -22.209 1.00 63.34 118 SER A N 1
ATOM 914 C CA . SER A 1 118 ? 7.145 -11.091 -22.952 1.00 63.34 118 SER A CA 1
ATOM 915 C C . SER A 1 118 ? 8.629 -11.301 -22.644 1.00 63.34 118 SER A C 1
ATOM 917 O O . SER A 1 118 ? 9.409 -10.356 -22.525 1.00 63.34 118 SER A O 1
ATOM 919 N N . VAL A 1 119 ? 9.017 -12.558 -22.411 1.00 66.62 119 VAL A N 1
ATOM 920 C CA . VAL A 1 119 ? 10.427 -12.915 -22.198 1.00 66.62 119 VAL A CA 1
ATOM 921 C C . VAL A 1 119 ? 11.151 -12.681 -23.509 1.00 66.62 119 VAL A C 1
ATOM 923 O O . VAL A 1 119 ? 10.718 -13.203 -24.530 1.00 66.62 119 VAL A O 1
ATOM 926 N N . ASP A 1 120 ? 12.212 -11.881 -23.460 1.00 66.88 120 ASP A N 1
ATOM 927 C CA . ASP A 1 120 ? 13.118 -11.678 -24.582 1.00 66.88 120 ASP A CA 1
ATOM 928 C C . ASP A 1 120 ? 14.079 -12.878 -24.599 1.00 66.88 120 ASP A C 1
ATOM 930 O O . ASP A 1 120 ? 14.874 -13.032 -23.664 1.00 66.88 120 ASP A O 1
ATOM 934 N N . PRO A 1 121 ? 13.942 -13.792 -25.575 1.00 57.91 121 PRO A N 1
ATOM 935 C CA . PRO A 1 121 ? 14.621 -15.079 -25.548 1.00 57.91 121 PRO A CA 1
ATOM 936 C C . PRO A 1 121 ? 16.097 -14.999 -25.966 1.00 57.91 121 PRO A C 1
ATOM 938 O O . PRO A 1 121 ? 16.797 -16.008 -25.877 1.00 57.91 121 PRO A O 1
ATOM 941 N N . GLU A 1 122 ? 16.591 -13.850 -26.433 1.00 55.34 122 GLU A N 1
ATOM 942 C CA . GLU A 1 122 ? 17.918 -13.764 -27.044 1.00 55.34 122 GLU A CA 1
ATOM 943 C C . GLU A 1 122 ? 19.038 -13.507 -26.001 1.00 55.34 122 GLU A C 1
ATOM 945 O O . GLU A 1 122 ? 18.960 -12.571 -25.193 1.00 55.34 122 GLU A O 1
ATOM 950 N N . PRO A 1 123 ? 20.110 -14.328 -25.962 1.00 48.53 123 PRO A N 1
ATOM 951 C CA . PRO A 1 123 ? 21.159 -14.219 -24.951 1.00 48.53 123 PRO A CA 1
ATOM 952 C C . PRO A 1 123 ? 22.215 -13.171 -25.343 1.00 48.53 123 PRO A C 1
ATOM 954 O O . PRO A 1 123 ? 23.299 -13.491 -25.827 1.00 48.53 123 PRO A O 1
ATOM 957 N N . TRP A 1 124 ? 21.946 -11.898 -25.058 1.00 51.00 124 TRP A N 1
ATOM 958 C CA . TRP A 1 124 ? 22.893 -10.798 -25.317 1.00 51.00 124 TRP A CA 1
ATOM 959 C C . TRP A 1 124 ? 24.111 -10.782 -24.370 1.00 51.00 124 TRP A C 1
ATOM 961 O O . TRP A 1 124 ? 25.117 -10.123 -24.646 1.00 51.00 124 TRP A O 1
ATOM 971 N N . CYS A 1 125 ? 24.065 -11.522 -23.254 1.00 46.12 125 CYS A N 1
ATOM 972 C CA . CYS A 1 125 ? 25.124 -11.518 -22.234 1.00 46.12 125 CYS A CA 1
ATOM 973 C C . CYS A 1 125 ? 26.451 -12.143 -22.696 1.00 46.12 125 CYS A C 1
ATOM 975 O O . CYS A 1 125 ? 27.473 -11.937 -22.044 1.00 46.12 125 CYS A O 1
ATOM 977 N N . ARG A 1 126 ? 26.487 -12.843 -23.838 1.00 40.06 126 ARG A N 1
ATOM 978 C CA . ARG A 1 126 ? 27.744 -13.392 -24.373 1.00 40.06 126 ARG A CA 1
ATOM 979 C C . ARG A 1 126 ? 28.659 -12.314 -24.978 1.00 40.06 126 ARG A C 1
ATOM 981 O O . ARG A 1 126 ? 29.856 -12.541 -25.103 1.00 40.06 126 ARG A O 1
ATOM 988 N N . VAL A 1 127 ? 28.129 -11.129 -25.299 1.00 40.78 127 VAL A N 1
ATOM 989 C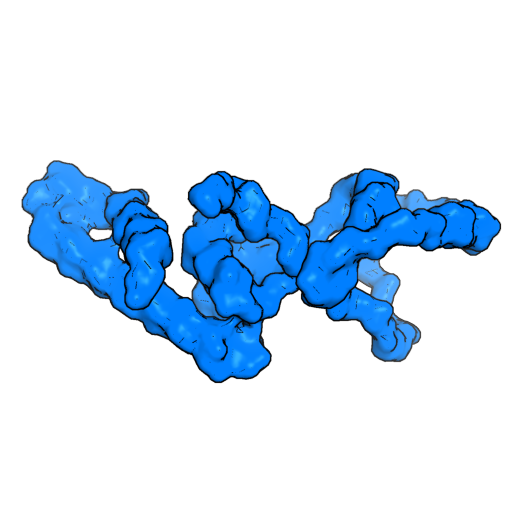 CA . VAL A 1 127 ? 28.923 -10.026 -25.873 1.00 40.78 127 VAL A CA 1
ATOM 990 C C . VAL A 1 127 ? 29.565 -9.157 -24.784 1.00 40.78 127 VAL A C 1
ATOM 992 O O . VAL A 1 127 ? 30.694 -8.716 -24.953 1.00 40.78 127 VAL A O 1
ATOM 995 N N . ALA A 1 128 ? 28.920 -8.957 -23.631 1.00 40.81 128 ALA A N 1
ATOM 996 C CA . ALA A 1 128 ? 29.425 -8.037 -22.601 1.00 40.81 128 ALA A CA 1
ATOM 997 C C . ALA A 1 128 ? 30.592 -8.591 -21.758 1.00 40.81 128 ALA A C 1
ATOM 999 O O . ALA A 1 128 ? 31.372 -7.811 -21.225 1.00 40.81 128 ALA A O 1
ATOM 1000 N N . LEU A 1 129 ? 30.740 -9.917 -21.649 1.00 42.12 129 LEU A N 1
ATOM 1001 C CA . LEU A 1 129 ? 31.839 -10.542 -20.894 1.00 42.12 129 LEU A CA 1
ATOM 1002 C C . LEU A 1 129 ? 33.167 -10.595 -21.670 1.00 42.12 129 LEU A C 1
ATOM 1004 O O . LEU A 1 129 ? 34.217 -10.733 -21.051 1.00 42.12 129 LEU A O 1
ATOM 1008 N N . ASN A 1 130 ? 33.133 -10.455 -23.001 1.00 34.56 130 ASN A N 1
ATOM 1009 C CA . ASN A 1 130 ? 34.328 -10.493 -23.855 1.00 34.56 130 ASN A CA 1
ATOM 1010 C C . ASN A 1 130 ? 34.912 -9.106 -24.169 1.00 34.56 130 ASN A C 1
ATOM 1012 O O . ASN A 1 130 ? 36.041 -9.016 -24.648 1.00 34.56 130 ASN A O 1
ATOM 1016 N N . TRP A 1 131 ? 34.189 -8.021 -23.876 1.00 31.80 131 TRP A N 1
ATOM 1017 C CA . TRP A 1 131 ? 34.743 -6.670 -23.932 1.00 31.80 131 TRP A CA 1
ATOM 1018 C C . TRP A 1 131 ? 35.286 -6.296 -22.555 1.00 31.80 131 TRP A C 1
ATOM 1020 O O . TRP A 1 131 ? 34.555 -5.833 -21.686 1.00 31.80 131 TRP A O 1
ATOM 1030 N N . VAL A 1 132 ? 36.580 -6.572 -22.381 1.00 40.84 132 VAL A N 1
ATOM 1031 C CA . VAL A 1 132 ? 37.513 -6.026 -21.382 1.00 40.84 132 VAL A CA 1
ATOM 1032 C C . VAL A 1 132 ? 36.897 -4.927 -20.503 1.00 40.84 132 VAL A C 1
ATOM 1034 O O . VAL A 1 132 ? 36.886 -3.752 -20.864 1.00 40.84 132 VAL A O 1
ATOM 1037 N N . LEU A 1 133 ? 36.440 -5.297 -19.306 1.00 33.69 133 LEU A N 1
ATOM 1038 C CA . LEU A 1 133 ? 36.329 -4.359 -18.194 1.00 33.69 133 LEU A CA 1
ATOM 1039 C C . LEU A 1 133 ? 37.535 -4.615 -17.284 1.00 33.69 133 LEU A C 1
ATOM 1041 O O . LEU A 1 133 ? 37.645 -5.714 -16.734 1.00 33.69 133 LEU A O 1
ATOM 1045 N N . PRO A 1 134 ? 38.472 -3.657 -17.149 1.00 29.39 134 PRO A N 1
ATOM 1046 C CA . PRO A 1 134 ? 39.642 -3.830 -16.304 1.00 29.39 134 PRO A CA 1
ATOM 1047 C C . PRO A 1 134 ? 39.215 -4.198 -14.881 1.00 29.39 134 PRO A C 1
ATOM 1049 O O . PRO A 1 134 ? 38.399 -3.514 -14.262 1.00 29.39 134 PRO A O 1
ATOM 1052 N N . GLN A 1 135 ? 39.811 -5.266 -14.351 1.00 32.12 135 GLN A N 1
ATOM 1053 C CA . GLN A 1 135 ? 39.614 -5.804 -12.998 1.00 32.12 135 GLN A CA 1
ATOM 1054 C C . GLN A 1 135 ? 39.942 -4.806 -11.860 1.00 32.12 135 GLN A C 1
ATOM 1056 O O . GLN A 1 135 ? 39.874 -5.162 -10.687 1.00 32.12 135 GLN A O 1
ATOM 1061 N N . SER A 1 136 ? 40.288 -3.553 -12.165 1.00 25.31 136 SER A N 1
ATOM 1062 C CA . SER A 1 136 ? 40.791 -2.558 -11.216 1.00 25.31 136 SER A CA 1
ATOM 1063 C C . SER A 1 136 ? 39.727 -1.682 -10.540 1.00 25.31 136 SER A C 1
ATOM 1065 O O . SER A 1 136 ? 40.071 -0.965 -9.606 1.00 25.31 136 SER A O 1
ATOM 1067 N N . VAL A 1 137 ? 38.445 -1.745 -10.923 1.00 27.64 137 VAL A N 1
ATOM 1068 C CA . VAL A 1 137 ? 37.383 -0.942 -10.257 1.00 27.64 137 VAL A CA 1
ATOM 1069 C C . VAL A 1 137 ? 36.720 -1.682 -9.083 1.00 27.64 137 VAL A C 1
ATOM 1071 O O . VAL A 1 137 ? 35.957 -1.102 -8.315 1.00 27.64 137 VAL A O 1
ATOM 1074 N N . TRP A 1 138 ? 37.042 -2.958 -8.872 1.00 37.12 138 TRP A N 1
ATOM 1075 C CA . TRP A 1 138 ? 36.347 -3.802 -7.900 1.00 37.12 138 TRP A CA 1
ATOM 1076 C C . TRP A 1 138 ? 37.216 -4.103 -6.679 1.00 37.12 138 TRP A C 1
ATOM 1078 O O . TRP A 1 138 ? 37.587 -5.243 -6.410 1.00 37.12 138 TRP A O 1
ATOM 1088 N N . ARG A 1 139 ? 37.524 -3.066 -5.896 1.00 24.47 139 ARG A N 1
ATOM 1089 C CA . ARG A 1 139 ? 37.923 -3.233 -4.494 1.00 24.47 139 ARG A CA 1
ATOM 1090 C C . ARG A 1 139 ? 37.015 -2.401 -3.601 1.00 24.47 139 ARG A C 1
ATOM 1092 O O . ARG A 1 139 ? 37.044 -1.183 -3.657 1.00 24.47 139 ARG A O 1
ATOM 1099 N N . SER A 1 140 ? 36.275 -3.108 -2.747 1.00 31.92 140 SER A N 1
ATO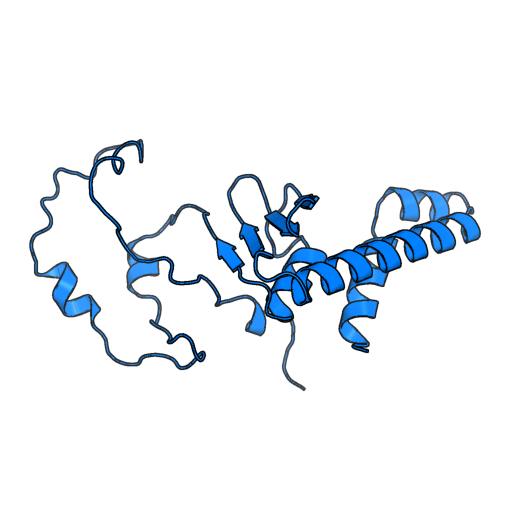M 1100 C CA . SER A 1 140 ? 35.862 -2.667 -1.413 1.00 31.92 140 SER A CA 1
ATOM 1101 C C . SER A 1 140 ? 35.249 -1.261 -1.306 1.00 31.92 140 SER A C 1
ATOM 1103 O O . SER A 1 140 ? 35.944 -0.287 -1.033 1.00 31.92 140 SER A O 1
ATOM 1105 N N . GLY A 1 141 ? 33.917 -1.210 -1.325 1.00 33.62 141 GLY A N 1
ATOM 1106 C CA . GLY A 1 141 ? 33.154 -0.141 -0.682 1.00 33.62 141 GLY A CA 1
ATOM 1107 C C . GLY A 1 141 ? 32.954 1.127 -1.514 1.00 33.62 141 GLY A C 1
ATOM 1108 O O . GLY A 1 141 ? 33.867 1.669 -2.120 1.00 33.62 141 GLY A O 1
ATOM 1109 N N . SER A 1 142 ? 31.735 1.658 -1.416 1.00 28.89 142 SER A N 1
ATOM 1110 C CA . SER A 1 142 ? 31.312 2.988 -1.877 1.00 28.89 142 SER A CA 1
ATOM 1111 C C . SER A 1 142 ? 30.936 3.107 -3.358 1.00 28.89 142 SER A C 1
ATOM 1113 O O . SER A 1 142 ? 31.731 3.502 -4.205 1.00 28.89 142 SER A O 1
ATOM 1115 N N . ILE A 1 143 ? 29.638 2.958 -3.649 1.00 34.00 143 ILE A N 1
ATOM 1116 C CA . ILE A 1 143 ? 29.008 3.620 -4.804 1.00 34.00 143 ILE A CA 1
ATOM 1117 C C . ILE A 1 143 ? 28.920 5.122 -4.475 1.00 34.00 143 ILE A C 1
ATOM 1119 O O . ILE A 1 143 ? 27.878 5.665 -4.122 1.00 34.00 143 ILE A O 1
ATOM 1123 N N . ARG A 1 144 ? 30.068 5.799 -4.525 1.00 30.17 144 ARG A N 1
ATOM 1124 C CA . ARG A 1 144 ? 30.207 7.263 -4.511 1.00 30.17 144 ARG A CA 1
ATOM 1125 C C . ARG A 1 144 ? 30.970 7.702 -5.762 1.00 30.17 144 ARG A C 1
ATOM 1127 O O . ARG A 1 144 ? 31.896 8.492 -5.689 1.00 30.17 144 ARG A O 1
ATOM 1134 N N . ALA A 1 145 ? 30.608 7.176 -6.928 1.00 30.52 145 ALA A N 1
ATOM 1135 C CA . ALA A 1 145 ? 31.202 7.620 -8.186 1.00 30.52 145 ALA A CA 1
ATOM 1136 C C . ALA A 1 145 ? 30.273 7.340 -9.371 1.00 30.52 145 ALA A C 1
ATOM 1138 O O . ALA A 1 145 ? 30.486 6.411 -10.135 1.00 30.52 145 ALA A O 1
ATOM 1139 N N . LEU A 1 146 ? 29.224 8.150 -9.512 1.00 32.66 146 LEU A N 1
ATOM 1140 C CA . LEU A 1 146 ? 28.533 8.376 -10.788 1.00 32.66 146 LEU A CA 1
ATOM 1141 C C . LEU A 1 146 ? 27.804 9.721 -10.694 1.00 32.66 146 LEU A C 1
ATOM 1143 O O . LEU A 1 146 ? 26.584 9.804 -10.599 1.00 32.66 146 LEU A O 1
ATOM 1147 N N . ARG A 1 147 ? 28.593 10.799 -10.615 1.00 30.83 147 ARG A N 1
ATOM 1148 C CA . ARG A 1 147 ? 28.102 12.188 -10.594 1.00 30.83 147 ARG A CA 1
ATOM 1149 C C . ARG A 1 147 ? 28.591 13.022 -11.787 1.00 30.83 147 ARG A C 1
ATOM 1151 O O . ARG A 1 147 ? 28.431 14.234 -11.757 1.00 30.83 147 ARG A O 1
ATOM 1158 N N . SER A 1 148 ? 29.175 12.414 -12.824 1.00 31.03 148 SER A N 1
ATOM 1159 C CA . SER A 1 148 ? 29.883 13.164 -13.879 1.00 31.03 148 SER A CA 1
ATOM 1160 C C . SER A 1 148 ? 29.728 12.647 -15.317 1.00 31.03 148 SER A C 1
ATOM 1162 O O . SER A 1 148 ? 30.516 13.020 -16.179 1.00 31.03 148 SER A O 1
ATOM 1164 N N . SER A 1 149 ? 28.698 11.866 -15.639 1.00 31.38 149 SER A N 1
ATOM 1165 C CA . SER A 1 149 ? 28.366 11.562 -17.038 1.00 31.38 149 SER A CA 1
ATOM 1166 C C . SER A 1 149 ? 26.875 11.775 -17.296 1.00 31.38 149 SER A C 1
ATOM 1168 O O . SER A 1 149 ? 26.036 11.423 -16.470 1.00 31.38 149 SER A O 1
ATOM 1170 N N . GLY A 1 150 ? 26.567 12.437 -18.419 1.00 27.44 150 GLY A N 1
ATOM 1171 C CA . GLY A 1 150 ? 25.217 12.765 -18.892 1.00 27.44 150 GLY A CA 1
ATOM 1172 C C . GLY A 1 150 ? 24.290 11.549 -19.052 1.00 27.44 150 GLY A C 1
ATOM 1173 O O . GLY A 1 150 ? 24.668 10.429 -18.721 1.00 27.44 150 GLY A O 1
ATOM 1174 N N . PRO A 1 151 ? 23.047 11.756 -19.523 1.00 32.94 151 PRO A N 1
ATOM 1175 C CA . PRO A 1 151 ? 21.853 11.058 -19.053 1.00 32.94 151 PRO A CA 1
ATOM 1176 C C . PRO A 1 151 ? 21.905 9.556 -19.349 1.00 32.94 151 PRO A C 1
ATOM 1178 O O . PRO A 1 151 ? 21.439 9.077 -20.384 1.00 32.94 151 PRO A O 1
ATOM 1181 N N . ALA A 1 152 ? 22.449 8.796 -18.403 1.00 26.52 152 ALA A N 1
ATOM 1182 C CA . ALA A 1 152 ? 22.479 7.350 -18.455 1.00 26.52 152 ALA A CA 1
ATOM 1183 C C . ALA A 1 152 ? 21.076 6.808 -18.143 1.00 26.52 152 ALA A C 1
ATOM 1185 O O . ALA A 1 152 ? 20.682 6.620 -16.993 1.00 26.52 152 ALA A O 1
ATOM 1186 N N . ARG A 1 153 ? 20.306 6.543 -19.203 1.00 33.03 153 ARG A N 1
ATOM 1187 C CA . ARG A 1 153 ? 19.275 5.496 -19.196 1.00 33.03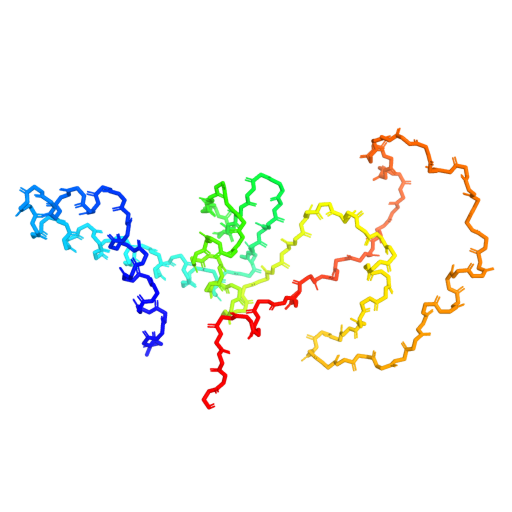 153 ARG A CA 1
ATOM 1188 C C . ARG A 1 153 ? 19.971 4.205 -18.725 1.00 33.03 153 ARG A C 1
ATOM 1190 O O . ARG A 1 153 ? 20.962 3.822 -19.343 1.00 33.03 153 ARG A O 1
ATOM 1197 N N . PRO A 1 154 ? 19.501 3.568 -17.637 1.00 33.84 154 PRO A N 1
ATOM 1198 C CA . PRO A 1 154 ? 18.315 2.730 -17.735 1.00 33.84 154 PRO A CA 1
ATOM 1199 C C . PRO A 1 154 ? 17.415 2.829 -16.490 1.00 33.84 154 PRO A C 1
ATOM 1201 O O . PRO A 1 154 ? 17.542 2.076 -15.528 1.00 33.84 154 PRO A O 1
ATOM 1204 N N . TYR A 1 155 ? 16.403 3.694 -16.567 1.00 29.45 155 TYR A N 1
ATOM 1205 C CA . TYR A 1 155 ? 15.141 3.519 -15.840 1.00 29.45 155 TYR A CA 1
ATOM 1206 C C . TYR A 1 155 ? 14.362 2.360 -16.493 1.00 29.45 155 TYR A C 1
ATOM 1208 O O . TYR A 1 155 ? 13.402 2.565 -17.230 1.00 29.45 155 TYR A O 1
ATOM 1216 N N . MET A 1 156 ? 14.814 1.123 -16.287 1.00 31.42 156 MET A N 1
ATOM 1217 C CA . MET A 1 156 ? 14.116 -0.091 -16.730 1.00 31.42 156 MET A CA 1
ATOM 1218 C C . MET A 1 156 ? 13.730 -0.920 -15.507 1.00 31.42 156 MET A C 1
ATOM 1220 O O . MET A 1 156 ? 14.320 -1.940 -15.180 1.00 31.42 156 MET A O 1
ATOM 1224 N N . ALA A 1 157 ? 12.723 -0.385 -14.816 1.00 30.77 157 ALA A N 1
ATOM 1225 C CA . ALA A 1 157 ? 11.551 -1.111 -14.348 1.00 30.77 157 ALA A CA 1
ATOM 1226 C C . ALA A 1 157 ? 11.789 -2.549 -13.849 1.00 30.77 157 ALA A C 1
ATOM 1228 O O . ALA A 1 157 ? 11.660 -3.523 -14.593 1.00 30.77 157 ALA A O 1
ATOM 1229 N N . ARG A 1 158 ? 11.958 -2.692 -12.530 1.00 37.09 158 ARG A N 1
ATOM 1230 C CA . ARG A 1 158 ? 11.805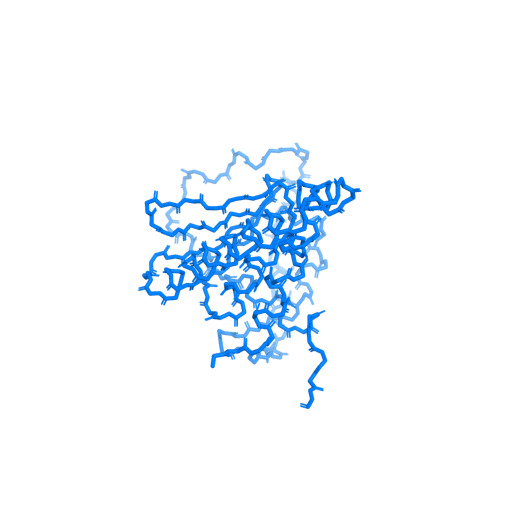 -3.964 -11.805 1.00 37.09 158 ARG A CA 1
ATOM 1231 C C . ARG A 1 158 ? 10.315 -4.350 -11.683 1.00 37.09 158 ARG A C 1
ATOM 1233 O O . ARG A 1 158 ? 9.839 -4.712 -10.618 1.00 37.09 158 ARG A O 1
ATOM 1240 N N . LEU A 1 159 ? 9.557 -4.290 -12.787 1.00 35.25 159 LEU A N 1
ATOM 1241 C CA . LEU A 1 159 ? 8.111 -4.592 -12.853 1.00 35.25 159 LEU A CA 1
ATOM 1242 C C . LEU A 1 159 ? 7.790 -6.104 -12.787 1.00 35.25 159 LEU A C 1
ATOM 1244 O O . LEU A 1 159 ? 6.644 -6.526 -12.910 1.00 35.25 159 LEU A O 1
ATOM 1248 N N . ARG A 1 160 ? 8.809 -6.935 -12.581 1.00 38.03 160 ARG A N 1
ATOM 1249 C CA . ARG A 1 160 ? 8.742 -8.387 -12.408 1.00 38.03 160 ARG A CA 1
ATOM 1250 C C . ARG A 1 160 ? 9.346 -8.653 -11.045 1.00 38.03 160 ARG A C 1
ATOM 1252 O O . ARG A 1 160 ? 10.495 -8.306 -10.830 1.00 38.03 160 ARG A O 1
ATOM 1259 N N . VAL A 1 161 ? 8.596 -9.078 -10.036 1.00 32.84 161 VAL A N 1
ATOM 1260 C CA . VAL A 1 161 ? 8.238 -10.492 -9.826 1.00 32.84 161 VAL A CA 1
ATOM 1261 C C . VAL A 1 161 ? 6.895 -10.637 -9.071 1.00 32.84 161 VAL A C 1
ATOM 1263 O O . VAL A 1 161 ? 6.381 -11.737 -8.896 1.00 32.84 161 VAL A O 1
ATOM 1266 N N . PHE A 1 162 ? 6.235 -9.542 -8.682 1.00 29.86 162 PHE A N 1
ATOM 1267 C CA . PHE A 1 162 ? 5.087 -9.621 -7.764 1.00 29.86 162 PHE A CA 1
ATOM 1268 C C . PHE A 1 162 ? 3.804 -10.236 -8.329 1.00 29.86 162 PHE A C 1
ATOM 1270 O O . PHE A 1 162 ? 2.972 -10.727 -7.563 1.00 29.86 162 PHE A O 1
ATOM 1277 N N . ARG A 1 163 ? 3.636 -10.256 -9.657 1.00 30.42 163 ARG A N 1
ATOM 1278 C CA . ARG A 1 163 ? 2.396 -10.745 -10.279 1.00 30.42 163 ARG A CA 1
ATOM 1279 C C . ARG A 1 163 ? 2.236 -12.271 -10.235 1.00 30.42 163 ARG A C 1
ATOM 1281 O O . ARG A 1 163 ? 1.127 -12.737 -10.444 1.00 30.42 163 ARG A O 1
ATOM 1288 N N . ARG A 1 164 ? 3.304 -13.038 -9.958 1.00 29.55 164 ARG A N 1
ATOM 1289 C CA . ARG A 1 164 ? 3.248 -14.516 -9.887 1.00 29.55 164 ARG A CA 1
ATOM 1290 C C . ARG A 1 164 ? 3.265 -15.102 -8.474 1.00 29.55 164 ARG A C 1
ATOM 1292 O O . ARG A 1 164 ? 2.906 -16.260 -8.325 1.00 29.55 164 ARG A O 1
ATOM 1299 N N . LEU A 1 165 ? 3.649 -14.341 -7.447 1.00 31.61 165 LEU A N 1
ATOM 1300 C CA . LEU A 1 165 ? 3.810 -14.890 -6.089 1.00 31.61 165 LEU A CA 1
ATOM 1301 C C . LEU A 1 165 ? 2.613 -14.665 -5.155 1.00 31.61 165 LEU A C 1
ATOM 1303 O O . LEU A 1 165 ? 2.596 -15.227 -4.068 1.00 31.61 165 LEU A O 1
ATOM 1307 N N . THR A 1 166 ? 1.611 -13.870 -5.545 1.00 31.88 166 THR A N 1
ATOM 1308 C CA . THR A 1 166 ? 0.476 -13.556 -4.651 1.00 31.88 166 THR A CA 1
ATOM 1309 C C . THR A 1 166 ? -0.869 -14.116 -5.098 1.00 31.88 166 THR A C 1
ATOM 1311 O O . THR A 1 166 ? -1.797 -14.126 -4.295 1.00 31.88 166 THR A O 1
ATOM 1314 N N . TRP A 1 167 ? -0.985 -14.643 -6.318 1.00 29.55 167 TRP A N 1
ATOM 1315 C CA . TRP A 1 167 ? -2.202 -15.317 -6.763 1.00 29.55 167 TRP A CA 1
ATOM 1316 C C . TRP A 1 167 ? -1.874 -16.488 -7.696 1.00 29.55 167 TRP A C 1
ATOM 1318 O O . TRP A 1 167 ? -1.357 -16.245 -8.787 1.00 29.55 167 TRP A O 1
ATOM 1328 N N . PRO A 1 168 ? -2.181 -17.741 -7.311 1.00 25.81 168 PRO A N 1
ATOM 1329 C CA . PRO A 1 168 ? -2.350 -18.796 -8.293 1.00 25.81 168 PRO A CA 1
ATOM 1330 C C . PRO A 1 168 ? -3.570 -18.435 -9.147 1.00 25.81 168 PRO A C 1
ATOM 1332 O O . PRO A 1 168 ? -4.627 -18.071 -8.622 1.00 25.81 168 PRO A O 1
ATOM 1335 N N . SER A 1 169 ? -3.380 -18.453 -10.462 1.00 32.16 169 SER A N 1
ATOM 1336 C CA . SER A 1 169 ? -4.439 -18.295 -11.453 1.00 32.16 169 SER A CA 1
ATOM 1337 C C . SER A 1 169 ? -5.577 -19.275 -11.151 1.00 32.16 169 SER A C 1
ATOM 1339 O O . SER A 1 169 ? -5.321 -20.465 -10.972 1.00 32.16 169 SER A O 1
ATOM 1341 N N . ALA A 1 170 ? -6.802 -18.757 -11.069 1.00 32.84 170 ALA A N 1
ATOM 1342 C CA . ALA A 1 170 ? -7.999 -19.540 -11.354 1.00 32.84 170 ALA A CA 1
ATOM 1343 C C . ALA A 1 170 ? -8.166 -19.643 -12.874 1.00 32.84 170 ALA A C 1
ATOM 1345 O O . ALA A 1 170 ? -7.730 -18.683 -13.559 1.00 32.84 170 ALA A O 1
#

Radius of gyration: 20.69 Å; chains: 1; bounding box: 58×35×53 Å

pLDDT: mean 70.69, std 25.41, range [24.47, 95.75]

Secondary structure (DSSP, 8-state):
--HHHHHHHHHHHHHSHHHHHHHHTT-HHHHHHHHHHHHHHHHHHHHHHHH-TT-EEEEETTEEEEEETTEEEEESS-GGG-HHHHHHHHTT--EEE----S-HHHHHTSPPB-TTS-B----THHHHTTS---TTS-SSS-----SSSS----------SHHHHS----

Sequence (170 aa):
MQTGVLRVLRTTAASWWRHGELRRTGQTLLAQRLERQTVLRDLGHLRQAASLPNAHVICGEGGTFIHLGWTTVSTFAPIERFPLAALAVARGTPFIDVRPVTDVIAFANLPRVTRDGSVDPEPWCRVALNWVLPQSVWRSGSIRALRSSGPARPYMARLRVFRRLTWPSA